Protein AF-A0A3N5TYB0-F1 (afdb_monomer)

pLDDT: mean 95.91, std 2.4, range [87.88, 98.5]

Sequence (107 aa):
MEVEGPSMRPALEPGDWAIAVVPARVRPGDIVVVEHPERPGFEIVKRVVNVSGEVAPDGFALVDQVWIEGDEPESSTDSRRFGPVAIDRVRGRVRLVWWPPERVRLV

Radius of gyration: 13.18 Å; Cα contacts (8 Å, |Δi|>4): 248; chains: 1; bounding box: 30×25×34 Å

Foldseek 3Di:
DADQFCLAPPVDHHRFDWDFDADPDDDAQWWFWFADPPDGPDIDTWGFHDDAQDQDPVRDHHHQWTFTGGPRNVRDDGCVPVNTGHVVRTPGTTFWRPPDPVRTDGD

Solvent-accessible surface area (backbone atoms only — not comparable to full-atom values): 5936 Å² total; per-residue (Å²): 87,74,34,79,59,60,17,32,32,87,85,41,46,55,70,30,29,35,47,61,43,78,61,96,68,89,52,64,71,42,39,31,34,28,48,39,94,91,39,86,92,42,73,43,70,31,31,27,68,36,41,53,79,36,69,37,98,88,71,48,75,31,73,67,19,32,34,35,39,33,70,26,64,95,65,40,88,37,25,94,76,77,42,69,40,54,53,86,38,53,68,20,32,47,43,30,32,67,31,51,76,94,62,52,39,80,97

Structure (mmCIF, N/CA/C/O backbone):
data_AF-A0A3N5TYB0-F1
#
_entry.id   AF-A0A3N5TYB0-F1
#
loop_
_atom_site.group_PDB
_atom_site.id
_atom_site.type_symbol
_atom_site.label_atom_id
_atom_site.label_alt_id
_atom_site.label_comp_id
_atom_site.label_asym_id
_atom_site.label_entity_id
_atom_site.label_seq_id
_atom_site.pdbx_PDB_ins_code
_atom_site.Cartn_x
_atom_site.Cartn_y
_atom_site.Cartn_z
_atom_site.occupancy
_atom_site.B_iso_or_equiv
_atom_site.auth_seq_id
_atom_site.auth_comp_id
_atom_site.auth_asym_id
_atom_site.auth_atom_id
_atom_site.pdbx_PDB_model_num
ATOM 1 N N . MET A 1 1 ? -9.257 -5.522 8.962 1.00 94.00 1 MET A N 1
ATOM 2 C CA . MET A 1 1 ? -7.868 -5.530 9.449 1.00 94.00 1 MET A CA 1
ATOM 3 C C . MET A 1 1 ? -7.658 -4.339 10.359 1.00 94.00 1 MET A C 1
ATOM 5 O O . MET A 1 1 ? -8.294 -3.318 10.121 1.00 94.00 1 MET A O 1
ATOM 9 N N . GLU A 1 2 ? -6.805 -4.470 11.364 1.00 96.44 2 GLU A N 1
ATOM 10 C CA . GLU A 1 2 ? -6.338 -3.336 12.161 1.00 96.44 2 GLU A CA 1
ATOM 11 C C . GLU A 1 2 ? -5.138 -2.677 11.470 1.00 96.44 2 GLU A C 1
ATOM 13 O O . GLU A 1 2 ? -4.313 -3.353 10.853 1.00 96.44 2 GLU A O 1
ATOM 18 N N . VAL A 1 3 ? -5.065 -1.352 11.532 1.00 96.19 3 VAL A N 1
ATOM 19 C CA . VAL A 1 3 ?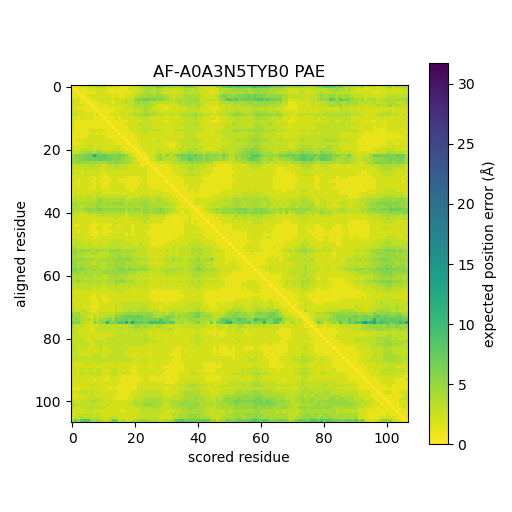 -3.918 -0.569 11.078 1.00 96.19 3 VAL A CA 1
ATOM 20 C C . VAL A 1 3 ? -3.005 -0.337 12.276 1.00 96.19 3 VAL A C 1
ATOM 22 O O . VAL A 1 3 ? -3.386 0.342 13.223 1.00 96.19 3 VAL A O 1
ATOM 25 N N . GLU A 1 4 ? -1.790 -0.879 12.240 1.00 94.50 4 GLU A N 1
ATOM 26 C CA . GLU A 1 4 ? -0.839 -0.759 13.359 1.00 94.50 4 GLU A CA 1
ATOM 27 C C . GLU A 1 4 ? 0.167 0.392 13.172 1.00 94.50 4 GLU A C 1
ATOM 29 O O . GLU A 1 4 ? 0.578 1.040 14.133 1.00 94.50 4 GLU A O 1
ATOM 34 N N . GLY A 1 5 ? 0.578 0.664 11.929 1.00 92.75 5 GLY A N 1
ATOM 35 C CA . GLY A 1 5 ? 1.666 1.595 11.613 1.00 92.75 5 GLY A CA 1
ATOM 36 C C . GLY A 1 5 ? 1.199 2.966 11.099 1.00 92.75 5 GLY A C 1
ATOM 37 O O . GLY A 1 5 ? 0.155 3.058 10.454 1.00 92.75 5 GLY A O 1
ATOM 38 N N . PRO A 1 6 ? 1.990 4.041 11.294 1.00 95.69 6 PRO A N 1
ATOM 39 C CA . PRO A 1 6 ? 1.604 5.404 10.911 1.00 95.69 6 PRO A CA 1
ATOM 40 C C . PRO A 1 6 ? 1.821 5.723 9.422 1.00 95.69 6 PRO A C 1
ATOM 42 O O . PRO A 1 6 ? 1.385 6.763 8.950 1.00 95.69 6 PRO A O 1
ATOM 45 N N . SER A 1 7 ? 2.424 4.808 8.657 1.00 94.56 7 SER A N 1
ATOM 46 C CA . SER A 1 7 ? 2.825 5.003 7.252 1.00 94.56 7 SER A CA 1
ATOM 47 C C . SER A 1 7 ? 1.733 5.464 6.276 1.00 94.56 7 SER A C 1
ATOM 49 O O . SER A 1 7 ? 2.047 5.882 5.168 1.00 94.56 7 SER A O 1
ATOM 51 N N . MET A 1 8 ? 0.462 5.339 6.656 1.00 97.25 8 MET A N 1
ATOM 52 C CA . MET A 1 8 ? -0.693 5.712 5.839 1.00 97.25 8 MET A CA 1
ATOM 53 C C . MET A 1 8 ? -1.413 6.956 6.362 1.00 97.25 8 MET A C 1
ATOM 55 O O . MET A 1 8 ? -2.504 7.268 5.891 1.00 97.25 8 MET A O 1
ATOM 59 N N . ARG A 1 9 ? -0.840 7.677 7.330 1.00 96.44 9 ARG A N 1
ATOM 60 C CA . ARG A 1 9 ? -1.406 8.941 7.802 1.00 96.44 9 ARG A CA 1
ATOM 61 C C . ARG A 1 9 ? -1.361 10.000 6.692 1.00 96.44 9 ARG A C 1
ATOM 63 O O . ARG A 1 9 ? -0.380 10.055 5.958 1.00 96.44 9 ARG A O 1
ATOM 70 N N . PRO A 1 10 ? -2.389 10.862 6.580 1.00 94.38 10 PRO A N 1
ATOM 71 C CA . PRO A 1 10 ? -3.606 10.907 7.400 1.00 94.38 10 PRO A CA 1
ATOM 72 C C . PRO A 1 10 ? -4.737 9.989 6.894 1.00 94.38 10 PRO A C 1
ATOM 74 O O . PRO A 1 10 ? -5.806 9.953 7.496 1.00 94.38 10 PRO A O 1
ATOM 77 N N . ALA A 1 11 ? -4.553 9.268 5.783 1.00 94.81 11 ALA A N 1
ATOM 78 C CA . ALA A 1 11 ? -5.621 8.467 5.187 1.00 94.81 11 ALA A CA 1
ATOM 79 C C . ALA A 1 11 ? -6.075 7.307 6.082 1.00 94.81 11 ALA A C 1
ATOM 81 O O . ALA A 1 11 ? -7.272 7.026 6.141 1.00 94.81 11 ALA A O 1
ATOM 82 N N . LEU A 1 12 ? -5.143 6.675 6.797 1.00 96.50 12 LEU A N 1
ATOM 83 C CA . LEU A 1 12 ? -5.389 5.676 7.832 1.00 96.50 12 LEU A CA 1
ATOM 84 C C . LEU A 1 12 ? -4.511 5.973 9.048 1.00 96.50 12 LEU A C 1
ATOM 86 O O . LEU A 1 12 ? -3.308 6.210 8.915 1.00 96.50 12 LEU A O 1
ATOM 90 N N . GLU A 1 13 ? -5.105 5.925 10.234 1.00 96.62 13 GLU A N 1
ATOM 91 C CA . GLU A 1 13 ? -4.385 6.097 11.492 1.00 96.62 13 GLU A CA 1
ATOM 92 C C . GLU A 1 13 ? -4.177 4.758 12.207 1.00 96.62 13 GLU A C 1
ATOM 94 O O . GLU A 1 13 ? -5.010 3.859 12.086 1.00 96.62 13 GLU A O 1
ATOM 99 N N . PRO A 1 14 ? -3.106 4.614 13.009 1.00 97.00 14 PRO A N 1
ATOM 100 C CA . PRO A 1 14 ? -2.999 3.507 13.946 1.00 97.00 14 PRO A CA 1
ATOM 101 C C . PRO A 1 14 ? -4.258 3.374 14.817 1.00 97.00 14 PRO A C 1
ATOM 103 O O . PRO A 1 14 ? -4.772 4.371 15.338 1.00 97.00 14 PRO A O 1
ATOM 106 N N . GLY A 1 15 ? -4.746 2.143 14.955 1.00 96.94 15 GLY A N 1
ATOM 107 C CA . GLY A 1 15 ? -6.001 1.807 15.627 1.00 96.94 15 GLY A CA 1
ATOM 108 C C . GLY A 1 15 ? -7.247 1.888 14.736 1.00 96.94 15 GLY A C 1
ATOM 109 O O . GLY A 1 15 ? -8.326 1.503 15.185 1.00 96.94 15 GLY A O 1
ATOM 110 N N . ASP A 1 16 ? -7.132 2.344 13.481 1.00 97.94 16 ASP A N 1
ATOM 111 C CA . ASP A 1 16 ? -8.227 2.228 12.517 1.00 97.94 16 ASP A CA 1
ATOM 112 C C . ASP A 1 16 ? -8.446 0.748 12.172 1.00 97.94 16 ASP A C 1
ATOM 114 O O . ASP A 1 16 ? -7.521 0.015 11.817 1.00 97.94 16 ASP A O 1
ATOM 118 N N . TRP A 1 17 ? -9.697 0.308 12.219 1.00 97.88 17 TRP A N 1
ATOM 119 C CA . TRP A 1 17 ? -10.113 -0.983 11.694 1.00 97.88 17 TRP A CA 1
ATOM 120 C C . TRP A 1 17 ? -10.771 -0.774 10.340 1.00 97.88 17 TRP A C 1
ATOM 122 O O . TRP A 1 17 ? -11.817 -0.130 10.214 1.00 97.88 17 TRP A O 1
ATOM 132 N N . ALA A 1 18 ? -10.157 -1.350 9.312 1.00 97.44 18 ALA A N 1
ATOM 133 C CA . ALA A 1 18 ? -10.554 -1.157 7.930 1.00 97.44 18 ALA A CA 1
ATOM 134 C C . ALA A 1 18 ? -11.099 -2.441 7.292 1.00 97.44 18 ALA A C 1
ATOM 136 O O . ALA A 1 18 ? -10.654 -3.557 7.592 1.00 97.44 18 ALA A O 1
ATOM 137 N N . ILE A 1 19 ? -12.055 -2.279 6.379 1.00 97.44 19 ILE A N 1
ATOM 138 C CA . ILE A 1 19 ? -12.555 -3.339 5.504 1.00 97.44 19 ILE A CA 1
ATOM 139 C C . ILE A 1 19 ? -11.847 -3.222 4.157 1.00 97.44 19 ILE A C 1
ATOM 141 O O . ILE A 1 19 ? -11.940 -2.193 3.478 1.00 97.44 19 ILE A O 1
ATOM 145 N N . ALA A 1 20 ? -11.171 -4.301 3.768 1.00 97.25 20 ALA A N 1
ATOM 146 C CA . ALA A 1 20 ? -10.624 -4.477 2.435 1.00 97.25 20 ALA A CA 1
ATOM 147 C C . ALA A 1 20 ? -11.469 -5.482 1.647 1.00 97.25 20 ALA A C 1
ATOM 149 O O . ALA A 1 20 ? -11.942 -6.477 2.194 1.00 97.25 20 ALA A O 1
ATOM 150 N N . VAL A 1 21 ? -11.661 -5.214 0.360 1.00 96.38 21 VAL A N 1
ATOM 151 C CA . VAL A 1 21 ? -12.396 -6.081 -0.569 1.00 96.38 21 VAL A CA 1
ATOM 152 C C . VAL A 1 21 ? -11.490 -6.475 -1.722 1.00 96.38 21 VAL A C 1
ATOM 154 O O . VAL A 1 21 ? -10.640 -5.684 -2.131 1.00 96.38 21 VAL A O 1
ATOM 157 N N . VAL A 1 22 ? -11.687 -7.666 -2.282 1.00 93.88 22 VAL A N 1
ATOM 158 C CA . VAL A 1 22 ? -10.947 -8.101 -3.473 1.00 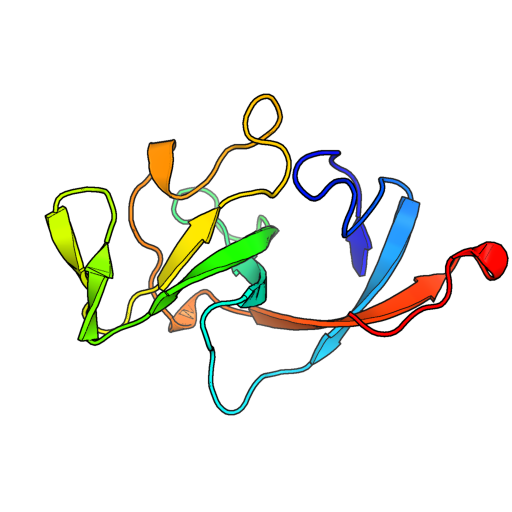93.88 22 VAL A CA 1
ATOM 159 C C . VAL A 1 22 ? -11.314 -7.181 -4.648 1.00 93.88 22 VAL A C 1
ATOM 161 O O . VAL A 1 22 ? -12.491 -7.111 -5.022 1.00 93.88 22 VAL A O 1
ATOM 164 N N . PRO A 1 23 ? -10.363 -6.416 -5.215 1.00 88.75 23 PRO A N 1
ATOM 165 C CA . PRO A 1 23 ? -10.664 -5.502 -6.304 1.00 88.75 23 PRO A CA 1
ATOM 166 C C . PRO A 1 23 ? -10.691 -6.247 -7.645 1.00 88.75 23 PRO A C 1
ATOM 168 O O . PRO A 1 23 ? -9.799 -7.030 -7.943 1.00 88.75 23 PRO A O 1
ATOM 171 N N . ALA A 1 24 ? -11.666 -5.940 -8.507 1.00 90.75 24 ALA A N 1
ATOM 172 C CA . ALA A 1 24 ? -11.648 -6.411 -9.900 1.00 90.75 24 ALA A CA 1
ATOM 173 C C . ALA A 1 24 ? -10.507 -5.778 -10.721 1.00 90.75 24 ALA A C 1
ATOM 175 O O . ALA A 1 24 ? -10.066 -6.331 -11.723 1.00 90.75 24 ALA A O 1
ATOM 176 N N . ARG A 1 25 ? -10.061 -4.582 -10.318 1.00 93.12 25 ARG A N 1
ATOM 177 C CA . ARG A 1 25 ? -8.942 -3.852 -10.916 1.00 93.12 25 ARG A CA 1
ATOM 178 C C . ARG A 1 25 ? -8.311 -2.939 -9.873 1.00 93.12 25 ARG A C 1
ATOM 180 O O . ARG A 1 25 ? -9.044 -2.283 -9.133 1.00 93.12 25 ARG A O 1
ATOM 187 N N . VAL A 1 26 ? -6.984 -2.874 -9.881 1.00 96.19 26 VAL A N 1
ATOM 188 C CA . VAL A 1 26 ? -6.182 -1.930 -9.094 1.00 96.19 26 VAL A CA 1
ATOM 189 C C . VAL A 1 26 ? -5.921 -0.672 -9.926 1.00 96.19 26 VAL A C 1
ATOM 191 O O . VAL A 1 26 ? -5.673 -0.762 -11.132 1.00 96.19 26 VAL A O 1
ATOM 194 N N . ARG A 1 27 ? -6.037 0.503 -9.307 1.00 96.69 27 ARG A N 1
ATOM 195 C CA . ARG A 1 27 ? -5.853 1.815 -9.940 1.00 96.69 27 ARG A CA 1
ATOM 196 C C . ARG A 1 27 ? -4.920 2.696 -9.104 1.00 96.69 27 ARG A C 1
ATOM 198 O O . ARG A 1 27 ? -4.884 2.527 -7.885 1.00 96.69 27 ARG A O 1
ATOM 205 N N . PRO A 1 28 ? -4.234 3.675 -9.723 1.00 97.81 28 PRO A N 1
ATOM 206 C CA . PRO A 1 28 ? -3.567 4.734 -8.976 1.00 97.81 28 PRO A CA 1
ATOM 207 C C . PRO A 1 28 ? -4.519 5.390 -7.967 1.00 97.81 28 PRO A C 1
ATOM 209 O O . PRO A 1 28 ? -5.688 5.639 -8.271 1.00 97.81 28 PRO A O 1
ATOM 212 N N . GLY A 1 29 ? -4.020 5.633 -6.758 1.00 97.62 29 GLY A N 1
ATOM 213 C CA . GLY A 1 29 ? -4.768 6.178 -5.628 1.00 97.62 29 GLY A CA 1
ATOM 214 C C . GLY A 1 29 ? -5.442 5.136 -4.731 1.00 97.62 29 GLY A C 1
ATOM 215 O O . GLY A 1 29 ? -5.735 5.469 -3.583 1.00 97.62 29 GLY A O 1
ATOM 216 N N . ASP A 1 30 ? -5.646 3.894 -5.187 1.00 97.94 30 ASP A N 1
ATOM 217 C CA . ASP A 1 30 ? -6.212 2.836 -4.342 1.00 97.94 30 ASP A CA 1
ATOM 218 C C . ASP A 1 30 ? -5.304 2.576 -3.125 1.00 97.94 30 ASP A C 1
ATOM 220 O O . ASP A 1 30 ? -4.085 2.467 -3.260 1.00 97.94 30 ASP A O 1
ATOM 224 N N . ILE A 1 31 ? -5.894 2.422 -1.936 1.00 98.25 31 ILE A N 1
ATOM 225 C CA . ILE A 1 31 ? -5.180 1.911 -0.760 1.00 98.25 31 ILE A CA 1
ATOM 226 C C . ILE A 1 31 ? -5.335 0.395 -0.732 1.00 98.25 31 ILE A C 1
ATOM 228 O O . ILE A 1 31 ? -6.450 -0.126 -0.673 1.00 98.25 31 ILE A O 1
ATOM 232 N N . VAL A 1 32 ? -4.220 -0.320 -0.783 1.00 98.12 32 VAL A N 1
ATOM 233 C CA . VAL A 1 32 ? -4.177 -1.771 -0.944 1.00 98.12 32 VAL A CA 1
ATOM 234 C C . VAL A 1 32 ? -3.480 -2.443 0.227 1.00 98.12 32 VAL A C 1
ATOM 236 O O . VAL A 1 32 ? -2.504 -1.931 0.774 1.00 98.12 32 VAL A O 1
ATOM 239 N N . VAL A 1 33 ? -3.999 -3.611 0.588 1.00 97.75 33 VAL A N 1
ATOM 240 C CA . VAL A 1 33 ? -3.329 -4.586 1.445 1.00 97.75 33 VAL A CA 1
ATOM 241 C C . VAL A 1 33 ? -2.496 -5.471 0.537 1.00 97.75 33 VAL A C 1
ATOM 243 O O . VAL A 1 33 ? -3.017 -6.040 -0.427 1.00 97.75 33 VAL A O 1
ATOM 246 N N . VAL A 1 34 ? -1.205 -5.560 0.817 1.00 96.94 34 VAL A N 1
ATOM 247 C CA . VAL A 1 34 ? -0.237 -6.254 -0.027 1.00 96.94 34 VAL A CA 1
ATOM 248 C C . VAL A 1 34 ? 0.629 -7.136 0.850 1.00 96.94 34 VAL A C 1
ATOM 250 O O . VAL A 1 34 ? 1.073 -6.713 1.914 1.00 96.94 34 VAL A O 1
ATOM 253 N N . GLU A 1 35 ? 0.889 -8.358 0.408 1.00 96.50 35 GLU A N 1
ATOM 254 C CA . GLU A 1 35 ? 1.884 -9.198 1.062 1.00 96.50 35 GLU A CA 1
ATOM 255 C C . GLU A 1 35 ? 3.295 -8.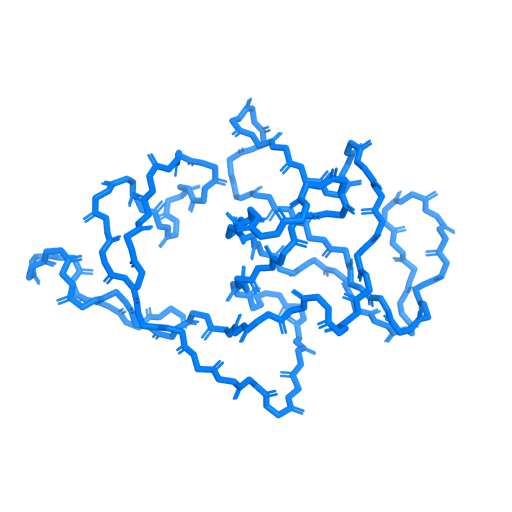690 0.751 1.00 96.50 35 GLU A C 1
ATOM 257 O O . GLU A 1 35 ? 3.662 -8.470 -0.407 1.00 96.50 35 GLU A O 1
ATOM 262 N N . HIS A 1 36 ? 4.104 -8.524 1.792 1.00 94.69 36 HIS A N 1
ATOM 263 C CA . HIS A 1 36 ? 5.449 -7.986 1.685 1.00 94.69 36 HIS A CA 1
ATOM 264 C C . HIS A 1 36 ? 6.333 -8.857 0.769 1.00 94.69 36 HIS A C 1
ATOM 266 O O . HIS A 1 36 ? 6.388 -10.079 0.949 1.00 94.69 36 HIS A O 1
ATOM 272 N N . PRO A 1 37 ? 7.082 -8.257 -0.182 1.00 91.25 37 PRO A N 1
ATOM 273 C CA . PRO A 1 37 ? 7.868 -8.992 -1.176 1.00 91.25 37 PRO A CA 1
ATOM 274 C C . PRO A 1 37 ? 8.848 -9.996 -0.548 1.00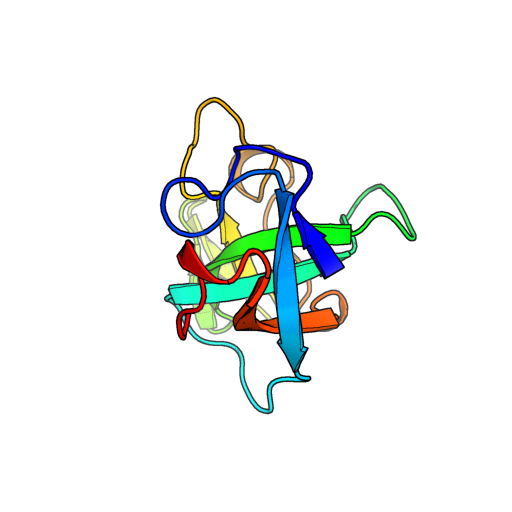 91.25 37 PRO A C 1
ATOM 276 O O . PRO A 1 37 ? 8.956 -11.143 -0.987 1.00 91.25 37 PRO A O 1
ATOM 279 N N . GLU A 1 38 ? 9.500 -9.565 0.529 1.00 91.38 38 GLU A N 1
ATOM 280 C CA . GLU A 1 38 ? 10.591 -10.285 1.196 1.00 91.38 38 GLU A CA 1
ATOM 281 C C . GLU A 1 38 ? 10.166 -11.019 2.481 1.00 91.38 38 GLU A C 1
ATOM 283 O O . GLU A 1 38 ? 10.983 -11.692 3.105 1.00 91.38 38 GLU A O 1
ATOM 288 N N . ARG A 1 39 ? 8.906 -10.876 2.924 1.00 92.88 39 ARG A N 1
ATOM 289 C CA . ARG A 1 39 ? 8.424 -11.435 4.200 1.00 92.88 39 ARG A CA 1
ATOM 290 C C . ARG A 1 39 ? 7.087 -12.154 3.988 1.00 92.88 39 ARG A C 1
ATOM 292 O O . ARG A 1 39 ? 6.042 -11.522 4.128 1.00 92.88 39 ARG A O 1
ATOM 299 N N . PRO A 1 40 ? 7.109 -13.455 3.653 1.00 90.75 40 PRO A N 1
ATOM 300 C CA . PRO A 1 40 ? 5.893 -14.225 3.419 1.00 90.75 40 PRO A CA 1
ATOM 301 C C . PRO A 1 40 ? 4.936 -14.184 4.615 1.00 90.75 40 PRO A C 1
ATOM 303 O O . PRO A 1 40 ? 5.364 -14.294 5.765 1.00 90.75 40 PRO A O 1
ATOM 306 N N . GLY A 1 41 ? 3.646 -14.008 4.342 1.00 92.12 41 GLY A N 1
ATOM 307 C CA . GLY A 1 41 ? 2.585 -13.875 5.343 1.00 92.12 41 GLY A CA 1
ATOM 308 C C . GLY A 1 41 ? 2.554 -12.540 6.098 1.00 92.12 41 GLY A C 1
ATOM 309 O O . GLY A 1 41 ? 1.667 -12.345 6.925 1.00 92.12 41 GLY A O 1
ATOM 310 N N . PHE A 1 42 ? 3.485 -11.616 5.838 1.00 94.12 42 PHE A N 1
ATOM 311 C CA . PHE A 1 42 ? 3.475 -10.283 6.439 1.00 94.12 42 PHE A CA 1
ATOM 312 C C . PHE A 1 42 ? 2.766 -9.295 5.509 1.00 94.12 42 PHE A C 1
ATOM 314 O O . PHE A 1 42 ? 3.272 -8.977 4.434 1.00 94.12 42 PHE A O 1
ATOM 321 N N . GLU A 1 43 ? 1.597 -8.807 5.912 1.00 95.50 43 GLU A N 1
ATOM 322 C CA . GLU A 1 43 ? 0.816 -7.849 5.129 1.00 95.50 43 GLU A CA 1
ATOM 323 C C . GLU A 1 43 ? 1.161 -6.402 5.494 1.00 95.50 43 GLU A C 1
ATOM 325 O O . GLU A 1 43 ? 1.370 -6.054 6.656 1.00 95.50 43 GLU A O 1
ATOM 330 N N . ILE A 1 44 ? 1.195 -5.541 4.482 1.00 96.75 44 ILE A N 1
ATOM 331 C CA . ILE A 1 44 ? 1.375 -4.098 4.618 1.00 96.75 44 ILE A CA 1
ATOM 332 C C . ILE A 1 44 ? 0.250 -3.360 3.898 1.00 96.75 44 ILE A C 1
ATOM 334 O O . ILE A 1 44 ? -0.298 -3.845 2.909 1.00 96.75 44 ILE A O 1
ATOM 338 N N . VAL A 1 45 ? -0.068 -2.157 4.375 1.00 97.62 45 VAL A N 1
ATOM 339 C CA . VAL A 1 45 ? -1.022 -1.257 3.716 1.00 97.62 45 VAL A CA 1
ATOM 340 C C . VAL A 1 45 ? -0.270 -0.091 3.095 1.00 97.62 45 VAL A C 1
ATOM 342 O O . VAL A 1 45 ? 0.546 0.551 3.769 1.00 97.62 45 VAL A O 1
ATOM 345 N N . LYS A 1 46 ? -0.522 0.146 1.806 1.00 98.06 46 LYS A N 1
ATOM 346 C CA . LYS A 1 46 ? 0.114 1.194 0.995 1.00 98.06 46 LYS A CA 1
ATOM 347 C C . LYS A 1 46 ? -0.856 1.770 -0.028 1.00 98.06 46 LYS A C 1
ATOM 349 O O . LYS A 1 46 ? -1.853 1.135 -0.366 1.00 98.06 46 LYS A O 1
ATOM 354 N N . ARG A 1 47 ? -0.560 2.960 -0.539 1.00 98.38 47 ARG A N 1
ATOM 355 C CA . ARG A 1 47 ? -1.258 3.569 -1.669 1.00 98.38 47 ARG A CA 1
ATOM 356 C C . ARG A 1 47 ? -0.576 3.193 -2.975 1.00 98.38 47 ARG A C 1
ATOM 358 O O . ARG A 1 47 ? 0.642 3.259 -3.087 1.00 98.38 47 ARG A O 1
ATOM 365 N N . VAL A 1 48 ? -1.364 2.835 -3.977 1.00 98.38 48 VAL A N 1
ATOM 366 C CA . VAL A 1 48 ? -0.881 2.614 -5.340 1.00 98.38 48 VAL A CA 1
ATOM 367 C C . VAL A 1 48 ? -0.563 3.956 -5.986 1.00 98.38 48 VAL A C 1
ATOM 369 O O . VAL A 1 48 ? -1.435 4.819 -6.075 1.00 98.38 48 VAL A O 1
ATOM 372 N N . VAL A 1 49 ? 0.665 4.123 -6.463 1.00 98.25 49 VAL A N 1
ATOM 373 C CA . VAL A 1 49 ? 1.108 5.318 -7.197 1.00 98.25 49 VAL A CA 1
ATOM 374 C C . VAL A 1 49 ? 1.070 5.057 -8.697 1.00 98.25 49 VAL A C 1
ATOM 376 O O . VAL A 1 49 ? 0.495 5.851 -9.435 1.00 98.25 49 VAL A O 1
ATOM 379 N N . ASN A 1 50 ? 1.601 3.911 -9.130 1.00 98.38 50 ASN A N 1
ATOM 380 C CA . ASN A 1 50 ? 1.601 3.485 -10.527 1.00 98.38 50 ASN A CA 1
ATOM 381 C C . ASN A 1 50 ? 1.149 2.034 -10.664 1.00 98.38 50 ASN A C 1
ATOM 383 O O . ASN A 1 50 ? 1.297 1.220 -9.747 1.00 98.38 50 ASN A O 1
ATOM 387 N N . VAL A 1 51 ? 0.609 1.707 -11.833 1.00 98.06 51 VAL A N 1
ATOM 388 C CA . VAL A 1 51 ? 0.112 0.366 -12.168 1.00 98.06 51 VAL A CA 1
ATOM 389 C C . VAL A 1 51 ? 0.783 -0.186 -13.422 1.00 98.06 51 VAL A C 1
ATOM 391 O O . VAL A 1 51 ? 1.427 0.540 -14.174 1.00 98.06 51 VAL A O 1
ATOM 394 N N . SER A 1 52 ? 0.602 -1.484 -13.666 1.00 97.00 52 SER A N 1
ATOM 395 C CA . SER A 1 52 ? 1.082 -2.159 -14.873 1.00 97.00 52 SER A CA 1
ATOM 396 C C . SER A 1 52 ? 0.739 -1.384 -16.151 1.00 97.00 52 SER A C 1
ATOM 398 O O . SER A 1 52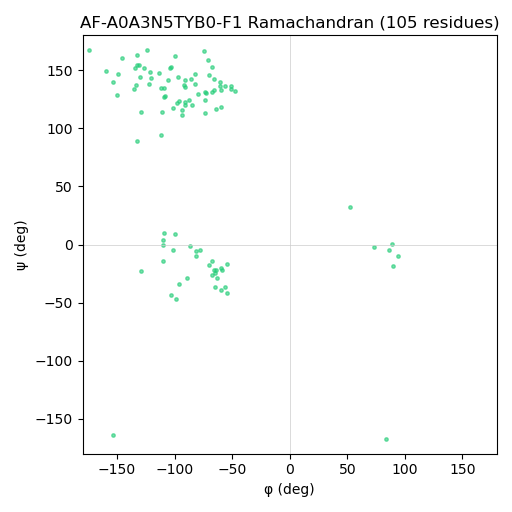 ? -0.409 -0.986 -16.360 1.00 97.00 52 SER A O 1
ATOM 400 N N . GLY A 1 53 ? 1.736 -1.218 -17.019 1.00 96.75 53 GLY A N 1
ATOM 401 C CA . GLY A 1 53 ? 1.676 -0.407 -18.235 1.00 96.75 53 GLY A CA 1
ATOM 402 C C . GLY A 1 53 ? 2.188 1.028 -18.068 1.00 96.75 53 GLY A C 1
ATOM 403 O O . GLY A 1 53 ? 2.375 1.712 -19.071 1.00 96.75 53 GLY A O 1
ATOM 404 N N . GLU A 1 54 ? 2.441 1.484 -16.840 1.00 97.50 54 GLU A N 1
ATOM 405 C CA . GLU A 1 54 ? 3.039 2.791 -16.553 1.00 97.50 54 GLU A CA 1
ATOM 406 C C . GLU A 1 54 ? 4.539 2.672 -16.247 1.00 97.50 54 GLU A C 1
ATOM 408 O O . GLU A 1 54 ? 5.046 1.594 -15.933 1.00 97.50 54 GLU A O 1
ATOM 413 N N . VAL A 1 55 ? 5.254 3.796 -16.332 1.00 97.38 55 VAL A N 1
ATOM 414 C CA . VAL A 1 55 ? 6.652 3.902 -15.891 1.00 97.38 55 VAL A CA 1
ATOM 415 C C . VAL A 1 55 ? 6.661 4.344 -14.432 1.00 97.38 55 VAL A C 1
ATOM 417 O O . VAL A 1 55 ? 6.086 5.380 -14.099 1.00 97.38 55 VAL A O 1
ATOM 420 N N . ALA A 1 56 ? 7.288 3.546 -13.573 1.00 96.62 56 ALA A N 1
ATOM 421 C CA . ALA A 1 56 ? 7.419 3.833 -12.154 1.00 96.62 56 ALA A CA 1
ATOM 422 C C . ALA A 1 56 ? 8.468 4.935 -11.880 1.00 96.62 56 ALA A C 1
ATOM 424 O O . ALA A 1 56 ? 9.264 5.273 -12.763 1.00 96.62 56 ALA A O 1
ATOM 425 N N . PRO A 1 57 ? 8.506 5.504 -10.659 1.00 96.00 57 PRO A N 1
ATOM 426 C CA . PRO A 1 57 ? 9.465 6.549 -10.288 1.00 96.00 57 PRO A CA 1
ATOM 427 C C . PRO A 1 57 ? 10.942 6.144 -10.398 1.00 96.00 57 PRO A C 1
ATOM 429 O O . PRO A 1 57 ? 11.807 7.011 -10.491 1.00 96.00 57 PRO A O 1
ATOM 432 N N . ASP A 1 58 ? 11.238 4.844 -10.401 1.00 94.75 58 ASP A N 1
ATOM 433 C CA . ASP A 1 58 ? 12.580 4.302 -10.636 1.00 94.75 58 ASP A CA 1
ATOM 434 C C . ASP A 1 58 ? 12.995 4.297 -12.124 1.00 94.75 58 ASP A C 1
ATOM 436 O O . ASP A 1 58 ? 14.140 3.980 -12.446 1.00 94.75 58 ASP A O 1
ATOM 440 N N . GLY A 1 59 ? 12.090 4.681 -13.029 1.00 95.69 59 GLY A N 1
ATOM 441 C CA . GLY A 1 59 ? 12.314 4.756 -14.470 1.00 95.69 59 GLY A CA 1
ATOM 442 C C . GLY A 1 59 ? 12.006 3.465 -15.231 1.00 95.69 59 GLY A C 1
ATOM 443 O O . GLY A 1 59 ? 12.153 3.447 -16.456 1.00 95.69 59 GLY A O 1
ATOM 444 N N . PHE A 1 60 ? 11.559 2.401 -14.558 1.00 96.12 60 PHE A N 1
ATOM 445 C CA . PHE A 1 60 ? 11.240 1.127 -15.199 1.00 96.12 60 PHE A CA 1
ATOM 446 C C . PHE A 1 60 ? 9.741 0.994 -15.492 1.00 96.12 60 PHE A C 1
ATOM 448 O O . PHE A 1 60 ? 8.882 1.447 -14.736 1.00 96.12 60 PHE A O 1
ATOM 455 N N . ALA A 1 61 ? 9.413 0.365 -16.623 1.00 97.31 61 ALA A N 1
ATOM 456 C CA . ALA A 1 61 ? 8.029 0.059 -16.969 1.00 97.31 61 ALA A CA 1
ATOM 457 C C . ALA A 1 61 ? 7.505 -1.097 -16.107 1.00 97.31 61 ALA A C 1
ATOM 459 O O . ALA A 1 61 ? 8.143 -2.147 -16.011 1.00 97.31 61 ALA A O 1
ATOM 460 N N . LEU A 1 62 ? 6.322 -0.919 -15.525 1.00 97.81 62 LEU A N 1
ATOM 461 C CA . LEU A 1 62 ? 5.650 -1.939 -14.731 1.00 97.81 62 LEU A CA 1
ATOM 462 C C . LEU A 1 62 ? 4.962 -2.958 -15.641 1.00 97.81 62 LEU A C 1
ATOM 464 O O . LEU A 1 62 ? 4.166 -2.589 -16.507 1.00 97.81 62 LEU A O 1
ATOM 468 N N . VAL A 1 63 ? 5.211 -4.245 -15.397 1.00 97.31 63 VAL A N 1
ATOM 469 C CA . VAL A 1 63 ? 4.554 -5.363 -16.092 1.00 97.31 63 VAL A CA 1
ATOM 470 C C . VAL A 1 63 ? 4.016 -6.332 -15.048 1.00 97.31 63 VAL A C 1
ATOM 472 O O . VAL A 1 63 ? 4.792 -6.908 -14.293 1.00 97.31 63 VAL A O 1
ATOM 475 N N . ASP A 1 64 ? 2.689 -6.458 -14.966 1.00 96.62 64 ASP A N 1
ATOM 476 C CA . ASP A 1 64 ? 1.970 -7.228 -13.935 1.00 96.62 64 ASP A CA 1
ATOM 477 C C . ASP A 1 64 ? 2.385 -6.861 -12.500 1.00 96.62 64 ASP A C 1
ATOM 479 O O . ASP A 1 64 ? 2.371 -7.667 -11.568 1.00 96.62 64 ASP A O 1
ATOM 483 N N . GLN A 1 65 ? 2.746 -5.592 -12.327 1.00 97.81 65 GLN A N 1
ATOM 484 C CA . GLN A 1 65 ? 3.263 -5.022 -11.095 1.00 97.81 65 GLN A CA 1
ATOM 485 C C . GLN A 1 65 ? 2.558 -3.709 -10.753 1.00 97.81 65 GLN A C 1
ATOM 487 O O . GLN A 1 65 ? 1.921 -3.070 -11.594 1.00 97.81 65 GLN A O 1
ATOM 492 N N . VAL A 1 66 ? 2.698 -3.302 -9.498 1.00 98.06 66 VAL A N 1
ATOM 493 C CA . VAL A 1 66 ? 2.262 -2.016 -8.964 1.00 98.06 66 VAL A CA 1
ATOM 494 C C . VAL A 1 66 ? 3.407 -1.365 -8.196 1.00 98.06 66 VAL A C 1
ATOM 496 O O . VAL A 1 66 ? 4.177 -2.042 -7.513 1.00 98.06 66 VAL A O 1
ATOM 499 N N . TRP A 1 67 ? 3.501 -0.044 -8.286 1.00 98.50 67 TRP A N 1
ATOM 500 C CA . TRP A 1 67 ? 4.350 0.749 -7.405 1.00 98.50 67 TRP A CA 1
ATOM 501 C C . TRP A 1 67 ? 3.496 1.280 -6.262 1.00 98.50 67 TRP A C 1
ATOM 503 O O . TRP A 1 67 ? 2.479 1.940 -6.503 1.00 98.50 67 TRP A O 1
ATOM 513 N N . ILE A 1 68 ? 3.885 0.974 -5.027 1.00 98.50 68 ILE A N 1
ATOM 514 C CA . ILE A 1 68 ? 3.121 1.329 -3.833 1.00 98.50 68 ILE A CA 1
ATOM 515 C C . ILE A 1 68 ? 3.965 2.173 -2.884 1.00 98.50 68 ILE A C 1
ATOM 517 O O . ILE A 1 68 ? 5.133 1.876 -2.651 1.00 98.50 68 ILE A O 1
ATOM 521 N N . GLU A 1 69 ? 3.365 3.203 -2.300 1.00 98.25 69 GLU A N 1
ATOM 522 C CA . GLU A 1 69 ? 4.006 4.091 -1.330 1.00 98.25 69 GLU A CA 1
ATOM 523 C C . GLU A 1 69 ? 3.094 4.344 -0.135 1.00 98.25 69 GLU A C 1
ATOM 525 O O . GLU A 1 69 ? 1.871 4.252 -0.231 1.00 98.25 69 GLU A O 1
ATOM 530 N N . GLY A 1 70 ? 3.682 4.620 1.026 1.00 97.38 70 GLY A N 1
ATOM 531 C CA . GLY A 1 70 ? 2.920 5.156 2.149 1.00 97.38 70 GLY A CA 1
ATOM 53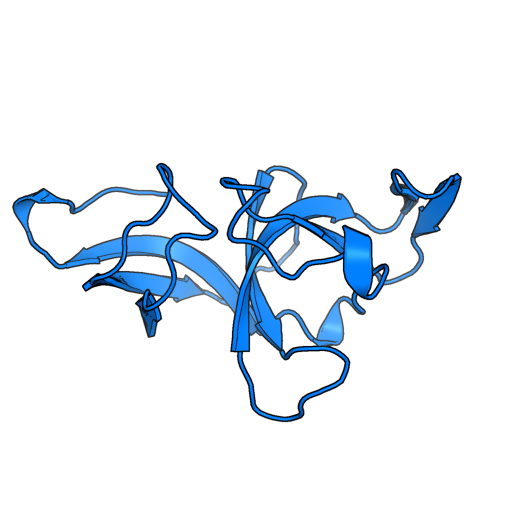2 C C . GLY A 1 70 ? 2.729 6.667 2.031 1.00 97.38 70 GLY A 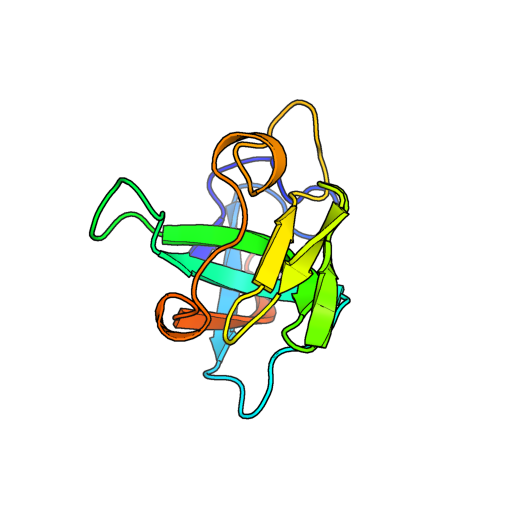C 1
ATOM 533 O O . GLY A 1 70 ? 3.619 7.372 1.549 1.00 97.38 70 GLY A O 1
ATOM 534 N N . ASP A 1 71 ? 1.586 7.147 2.520 1.00 96.56 71 ASP A N 1
ATOM 535 C CA . ASP A 1 71 ? 1.227 8.571 2.558 1.00 96.56 71 ASP A CA 1
ATOM 536 C C . ASP A 1 71 ? 2.131 9.386 3.501 1.00 96.56 71 ASP A C 1
ATOM 538 O O . ASP A 1 71 ? 2.279 10.592 3.317 1.00 96.56 71 ASP A O 1
ATOM 542 N N . GLU A 1 72 ? 2.781 8.726 4.469 1.00 95.44 72 GLU A N 1
ATOM 543 C CA . GLU A 1 72 ? 3.800 9.312 5.346 1.00 95.44 72 GLU A CA 1
ATOM 544 C C . GLU A 1 72 ? 5.180 8.697 5.030 1.00 95.44 72 GLU A C 1
ATOM 546 O O . GLU A 1 72 ? 5.515 7.620 5.545 1.00 95.44 72 GLU A O 1
ATOM 551 N N . PRO A 1 73 ? 6.001 9.332 4.165 1.00 90.50 73 PRO A N 1
ATOM 552 C CA . PRO A 1 73 ? 7.244 8.742 3.668 1.00 90.50 73 PRO A CA 1
ATOM 553 C C . PRO A 1 73 ? 8.269 8.387 4.743 1.00 90.50 73 PRO A C 1
ATOM 555 O O . PRO A 1 73 ? 8.900 7.334 4.665 1.00 90.50 73 PRO A O 1
ATOM 558 N N . GLU A 1 74 ? 8.407 9.233 5.765 1.00 90.25 74 GLU A N 1
ATOM 559 C CA . GLU A 1 74 ? 9.389 9.061 6.844 1.00 90.25 74 GLU A CA 1
ATOM 560 C C . GLU A 1 74 ? 9.141 7.784 7.661 1.00 90.25 74 GLU A C 1
ATOM 562 O O . GLU A 1 74 ? 10.080 7.146 8.138 1.00 90.25 74 GLU A O 1
ATOM 567 N N . SER A 1 75 ? 7.879 7.362 7.739 1.00 87.94 75 SER A N 1
ATOM 568 C CA . SER A 1 75 ? 7.438 6.171 8.466 1.00 87.94 75 SER A CA 1
ATOM 569 C C . SER A 1 75 ? 7.213 4.952 7.566 1.00 87.94 75 SER A C 1
ATOM 571 O O . SER A 1 75 ? 6.640 3.950 8.007 1.00 87.94 75 SER A O 1
ATOM 573 N N . SER A 1 76 ? 7.603 5.016 6.291 1.00 87.88 76 SER A N 1
ATOM 574 C CA . SER A 1 76 ? 7.236 4.007 5.297 1.00 87.88 76 SER A CA 1
ATOM 575 C C . SER A 1 76 ? 8.401 3.120 4.861 1.00 87.88 76 SER A C 1
ATOM 577 O O . SER A 1 76 ? 9.500 3.571 4.550 1.00 87.88 76 SER A O 1
ATOM 579 N N . THR A 1 77 ? 8.131 1.815 4.801 1.00 91.56 77 THR A N 1
ATOM 580 C CA . THR A 1 77 ? 8.898 0.854 3.997 1.00 91.56 77 THR A CA 1
ATOM 581 C C . THR A 1 77 ? 7.988 0.393 2.871 1.00 91.56 77 THR A C 1
ATOM 583 O O . THR A 1 77 ? 6.935 -0.189 3.133 1.00 91.56 77 THR A O 1
ATOM 586 N N . ASP A 1 78 ? 8.346 0.743 1.641 1.00 96.25 78 ASP A N 1
ATOM 587 C CA . ASP A 1 78 ? 7.507 0.597 0.454 1.00 96.25 78 ASP A CA 1
ATOM 588 C C . ASP A 1 78 ? 8.355 0.458 -0.824 1.00 96.25 78 ASP A C 1
ATOM 590 O O . ASP A 1 78 ? 9.553 0.167 -0.733 1.00 96.25 78 ASP A O 1
ATOM 594 N N . SER A 1 79 ? 7.760 0.652 -2.008 1.00 97.19 79 SER A N 1
ATOM 595 C CA . SER A 1 79 ? 8.442 0.421 -3.285 1.00 97.19 79 SER A CA 1
ATOM 596 C C . SER A 1 79 ? 9.707 1.253 -3.479 1.00 97.19 79 SER A C 1
ATOM 598 O O . SER A 1 79 ? 10.614 0.814 -4.177 1.00 97.19 79 SER A O 1
ATOM 600 N N . ARG A 1 80 ? 9.862 2.382 -2.779 1.00 95.62 80 ARG A N 1
ATOM 601 C CA . ARG A 1 80 ? 11.111 3.162 -2.801 1.00 95.62 80 ARG A CA 1
ATOM 602 C C . ARG A 1 80 ? 12.305 2.402 -2.219 1.00 95.62 80 ARG A C 1
ATOM 604 O O . ARG A 1 80 ? 13.445 2.761 -2.495 1.00 95.62 80 ARG A O 1
ATOM 611 N N . ARG A 1 81 ? 12.058 1.384 -1.386 1.00 94.75 81 ARG A N 1
ATOM 612 C CA . ARG A 1 81 ? 13.095 0.547 -0.764 1.00 94.75 81 ARG A CA 1
ATOM 613 C C . ARG A 1 81 ? 13.239 -0.815 -1.432 1.00 94.75 81 ARG A C 1
ATOM 615 O O . ARG A 1 81 ? 14.365 -1.248 -1.637 1.00 94.75 81 ARG A O 1
ATOM 622 N N . PHE A 1 82 ? 12.127 -1.480 -1.744 1.00 95.00 82 PHE A N 1
ATOM 623 C CA . PHE A 1 82 ? 12.135 -2.860 -2.257 1.00 95.00 82 PHE A CA 1
ATOM 624 C C . PHE A 1 82 ? 11.719 -2.993 -3.733 1.00 95.00 82 PHE A C 1
ATOM 626 O O . PHE A 1 82 ? 11.695 -4.101 -4.261 1.00 95.00 82 PHE A O 1
ATOM 633 N N . GLY A 1 83 ? 11.382 -1.890 -4.406 1.00 96.50 83 GLY A N 1
ATOM 634 C CA . GLY A 1 83 ? 10.957 -1.879 -5.806 1.00 96.50 83 GLY A CA 1
ATOM 635 C C . GLY A 1 83 ? 9.467 -2.192 -6.031 1.00 96.50 83 GLY A C 1
ATOM 636 O O . GLY A 1 83 ? 8.653 -2.171 -5.099 1.00 96.50 83 GLY A O 1
ATOM 637 N N . PRO A 1 84 ? 9.065 -2.447 -7.285 1.00 97.50 84 PRO A N 1
ATOM 638 C CA . PRO A 1 84 ? 7.677 -2.738 -7.623 1.00 97.50 84 PRO A CA 1
ATOM 639 C C . PRO A 1 84 ? 7.209 -4.083 -7.052 1.00 97.50 84 PRO A C 1
ATOM 641 O O . PRO A 1 84 ? 7.990 -5.016 -6.866 1.00 97.50 84 PRO A O 1
ATOM 644 N N . VAL A 1 85 ? 5.905 -4.201 -6.802 1.00 97.31 85 VAL A N 1
ATOM 645 C CA . VAL A 1 85 ? 5.290 -5.408 -6.238 1.00 97.31 85 VAL A CA 1
ATOM 646 C C . VAL A 1 85 ? 4.405 -6.087 -7.272 1.00 97.31 85 VAL A C 1
ATOM 648 O O . VAL A 1 85 ? 3.612 -5.429 -7.937 1.00 97.31 85 VAL A O 1
ATOM 651 N N . ALA A 1 86 ? 4.521 -7.408 -7.400 1.00 96.81 86 ALA A N 1
ATOM 652 C CA . ALA A 1 86 ? 3.671 -8.194 -8.290 1.00 96.81 86 ALA A CA 1
ATOM 653 C C . ALA A 1 86 ? 2.185 -8.075 -7.902 1.00 96.81 86 ALA A C 1
ATOM 655 O O . ALA A 1 86 ? 1.832 -8.055 -6.719 1.00 96.81 86 ALA A O 1
ATOM 656 N N . ILE A 1 87 ? 1.306 -7.983 -8.903 1.00 95.19 87 ILE A N 1
ATOM 657 C CA . ILE A 1 87 ? -0.123 -7.722 -8.690 1.00 95.19 87 ILE A CA 1
ATOM 658 C C . ILE A 1 87 ? -0.835 -8.860 -7.943 1.00 95.19 87 ILE A C 1
ATOM 660 O O . ILE A 1 87 ? -1.824 -8.624 -7.255 1.00 95.19 87 ILE A O 1
ATOM 664 N N . ASP A 1 88 ? -0.305 -10.081 -8.022 1.00 95.12 88 ASP A N 1
ATOM 665 C CA . ASP A 1 88 ? -0.796 -11.269 -7.317 1.00 95.12 88 ASP A CA 1
ATOM 666 C C . ASP A 1 88 ? -0.557 -11.230 -5.795 1.00 95.12 88 ASP A C 1
ATOM 668 O O . ASP A 1 88 ? -1.227 -11.939 -5.036 1.00 95.12 88 ASP A O 1
ATOM 672 N N . ARG A 1 89 ? 0.348 -10.361 -5.327 1.00 96.19 89 ARG A N 1
ATOM 673 C CA . ARG A 1 89 ? 0.567 -10.087 -3.901 1.00 96.19 89 ARG A CA 1
ATOM 674 C C . ARG A 1 89 ? -0.439 -9.096 -3.325 1.00 96.19 89 ARG A C 1
ATOM 676 O O . ARG A 1 89 ? -0.484 -8.931 -2.106 1.00 96.19 89 ARG A O 1
ATOM 683 N N . VAL A 1 90 ? -1.256 -8.443 -4.155 1.00 96.75 90 VAL A N 1
ATOM 684 C CA . VAL A 1 90 ? -2.341 -7.572 -3.685 1.00 96.75 90 VAL A CA 1
ATOM 685 C C . VAL A 1 90 ? -3.477 -8.440 -3.147 1.00 96.75 90 VAL A C 1
ATOM 687 O O . VAL A 1 90 ? -4.140 -9.164 -3.886 1.00 96.75 90 VAL 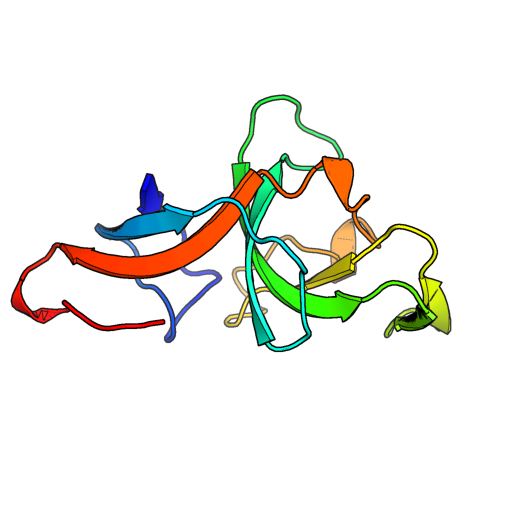A O 1
ATOM 690 N N . ARG A 1 91 ? -3.717 -8.362 -1.837 1.00 96.38 91 ARG A N 1
ATOM 691 C CA . ARG A 1 91 ? -4.721 -9.170 -1.127 1.00 96.38 91 ARG A CA 1
ATOM 692 C C . ARG A 1 91 ? -6.092 -8.507 -1.087 1.00 96.38 91 ARG A C 1
ATOM 694 O O . ARG A 1 91 ? -7.115 -9.187 -1.095 1.00 96.38 91 ARG A O 1
ATOM 701 N N . GLY A 1 92 ? -6.135 -7.178 -1.104 1.00 96.94 92 GLY A N 1
ATOM 702 C CA . GLY A 1 92 ? -7.391 -6.442 -1.131 1.00 96.94 92 GLY A CA 1
ATOM 703 C C . GLY A 1 92 ? -7.201 -4.943 -1.283 1.00 96.94 92 GLY A C 1
ATOM 704 O O . GLY A 1 92 ? -6.106 -4.417 -1.110 1.00 96.94 92 GLY A O 1
ATOM 705 N N . ARG A 1 93 ? -8.294 -4.244 -1.579 1.00 97.94 93 ARG A N 1
ATOM 706 C CA . ARG A 1 93 ? -8.377 -2.785 -1.572 1.00 97.94 93 ARG A CA 1
ATOM 707 C C . ARG A 1 93 ? -9.221 -2.320 -0.396 1.00 97.94 93 ARG A C 1
ATOM 709 O O . ARG A 1 93 ? -10.370 -2.742 -0.270 1.00 97.94 93 ARG A O 1
ATOM 716 N N . VAL A 1 94 ? -8.674 -1.424 0.414 1.00 97.94 94 VAL A N 1
ATOM 717 C CA . VAL A 1 94 ? -9.362 -0.775 1.534 1.00 97.94 94 VAL A CA 1
ATOM 718 C C . VAL A 1 94 ? -10.486 0.120 1.004 1.00 97.94 94 VAL A C 1
ATOM 720 O O . VAL A 1 94 ? -10.290 0.852 0.039 1.00 97.94 94 VAL A O 1
ATOM 723 N N . ARG A 1 95 ? -11.684 0.028 1.598 1.00 97.19 95 ARG A N 1
ATOM 724 C CA . ARG A 1 95 ? -12.875 0.799 1.174 1.00 97.19 95 ARG A CA 1
ATOM 725 C C . ARG A 1 95 ? -13.579 1.550 2.292 1.00 97.19 95 ARG A C 1
ATOM 727 O O . ARG A 1 95 ? -14.334 2.476 2.013 1.00 97.19 95 ARG A O 1
ATOM 734 N N . LEU A 1 96 ? -13.395 1.117 3.532 1.00 97.44 96 LEU A N 1
ATOM 735 C CA . LEU A 1 96 ? -14.105 1.651 4.685 1.00 97.44 96 LEU A CA 1
ATOM 736 C C . LEU A 1 96 ? -13.210 1.523 5.909 1.00 97.44 96 LEU A C 1
ATOM 738 O O . LEU A 1 96 ? -12.746 0.423 6.201 1.00 97.44 96 LEU A O 1
ATOM 742 N N . VAL A 1 97 ? -13.030 2.613 6.644 1.00 98.06 97 VAL A N 1
ATOM 743 C CA . VAL A 1 97 ? -12.703 2.547 8.071 1.00 98.06 97 VAL A CA 1
ATOM 744 C C . VAL A 1 97 ? -14.031 2.416 8.801 1.00 98.06 97 VAL A C 1
ATOM 746 O O . VAL A 1 97 ? -14.906 3.259 8.619 1.00 98.06 97 VAL A O 1
ATOM 749 N N . TRP A 1 98 ? -14.226 1.333 9.550 1.00 97.44 98 TRP A N 1
ATOM 750 C CA . TRP A 1 98 ? -15.500 1.038 10.220 1.00 97.44 98 TRP A CA 1
ATOM 751 C C . TRP A 1 98 ? -15.424 1.182 11.746 1.00 97.44 98 TRP A C 1
ATOM 753 O O . TRP A 1 98 ? -16.462 1.239 12.401 1.00 97.44 98 TRP A O 1
ATOM 763 N N . TRP A 1 99 ? -14.217 1.262 12.308 1.00 97.31 99 TRP A N 1
ATOM 764 C CA . TRP A 1 99 ? -13.982 1.539 13.722 1.00 97.31 99 TRP A CA 1
ATOM 765 C C . TRP A 1 99 ? -12.645 2.290 13.895 1.00 97.31 99 TRP A C 1
ATOM 767 O O . TRP A 1 99 ? -11.727 2.029 13.115 1.00 97.31 99 TRP A O 1
ATOM 777 N N . PRO A 1 100 ? -12.509 3.207 14.873 1.00 97.31 100 PRO A N 1
ATOM 778 C CA . PRO A 1 100 ? -13.521 3.613 15.857 1.00 97.31 100 PRO A CA 1
ATOM 779 C C . PRO A 1 100 ? -14.677 4.441 15.257 1.00 97.31 100 PRO A C 1
ATOM 781 O O . PRO A 1 100 ? -14.521 4.979 14.156 1.00 97.31 100 PRO A O 1
ATOM 784 N N . PRO A 1 101 ? -15.857 4.514 15.914 1.00 95.81 101 PRO A N 1
ATOM 785 C CA . PRO A 1 101 ? -17.075 5.101 15.342 1.00 95.81 101 PRO A CA 1
ATOM 786 C C . PRO A 1 101 ? -16.905 6.550 14.876 1.00 95.81 101 PRO A C 1
ATOM 788 O O . PRO A 1 101 ? -17.428 6.937 13.835 1.00 95.81 101 PRO A O 1
ATOM 791 N N . GLU A 1 102 ? -16.123 7.339 15.609 1.00 96.62 102 GLU A N 1
ATOM 792 C CA . GLU A 1 102 ? -15.802 8.734 15.301 1.00 96.62 102 GLU A CA 1
ATOM 793 C C . GLU A 1 102 ? -14.935 8.907 14.043 1.00 96.62 102 GLU A C 1
ATOM 795 O O . GLU A 1 102 ? -14.830 10.011 13.513 1.00 96.62 102 GLU A O 1
ATOM 800 N N . ARG A 1 103 ? -14.334 7.822 13.541 1.00 95.44 103 ARG A N 1
ATOM 801 C CA . ARG A 1 103 ? -13.479 7.805 12.347 1.00 95.44 103 ARG A CA 1
ATOM 802 C C . ARG A 1 103 ? -14.106 7.085 11.157 1.00 95.44 103 ARG A C 1
ATOM 804 O O . ARG A 1 103 ? -13.435 6.953 10.129 1.00 95.44 103 ARG A O 1
ATOM 811 N N . VAL A 1 104 ? -15.357 6.630 11.270 1.00 97.19 104 VAL A N 1
ATOM 812 C CA . VAL A 1 104 ? -16.031 5.877 10.206 1.00 97.19 104 VAL A CA 1
ATOM 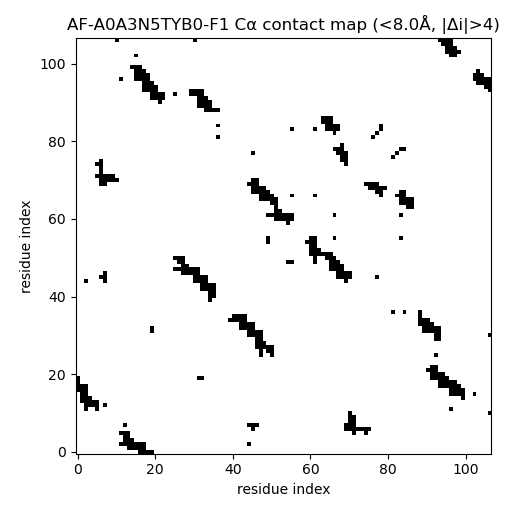813 C C . VAL A 1 104 ? -16.105 6.708 8.931 1.00 97.19 104 VAL A C 1
ATOM 815 O O . VAL A 1 104 ? -16.717 7.775 8.904 1.00 97.19 104 VAL A O 1
ATOM 818 N N . ARG A 1 105 ? -15.482 6.213 7.860 1.00 96.75 105 ARG A N 1
ATOM 819 C CA . ARG A 1 105 ? -15.428 6.905 6.567 1.00 96.75 105 ARG A CA 1
ATOM 820 C C . ARG A 1 105 ? -15.121 5.951 5.427 1.00 96.75 105 ARG A C 1
ATOM 822 O O . ARG A 1 105 ? -14.391 4.974 5.600 1.00 96.75 105 ARG A O 1
ATOM 829 N N . LEU A 1 106 ? -15.642 6.275 4.249 1.00 95.12 106 LEU A N 1
ATOM 830 C CA . LEU A 1 106 ? -15.181 5.650 3.015 1.00 95.12 106 LEU A CA 1
ATOM 831 C C . LEU A 1 106 ? -13.763 6.124 2.692 1.00 95.12 106 LEU A C 1
ATOM 833 O O . LEU A 1 106 ? -13.404 7.267 2.983 1.00 95.12 106 LEU A O 1
ATOM 837 N N . VAL A 1 107 ? -12.992 5.214 2.104 1.00 90.56 107 VAL A N 1
ATOM 838 C CA . VAL A 1 107 ? -11.607 5.413 1.662 1.00 90.56 107 VAL A CA 1
ATOM 839 C C . VAL A 1 107 ? -11.550 5.356 0.144 1.00 90.56 107 VAL A C 1
ATOM 841 O O . VAL A 1 107 ? -12.237 4.473 -0.431 1.00 90.56 107 VAL A O 1
#

Mean predicted aligned error: 2.69 Å

Secondary structure (DSSP, 8-state):
-B--SGGGTTTS-TT-EEEEE--SS--TT-EEEEE-TTSTT-EEEEEEEEETTSBPTTSPBPSSEEEEE-SSGGG--SHHHH--EEGGGEEEEEEEEEESGGG-EE-

Nearest PDB structures (foldseek):
  3s04-assembly3_A  TM=8.870E-01  e=2.411E-05  Escherichia coli K-12
  1kn9-assembly2_B  TM=8.551E-01  e=4.846E-05  Escherichia coli K-12
  4n31-assembly1_B  TM=8.532E-01  e=7.282E-05  Streptococcus pyogenes
  1b12-assembly2_B  TM=8.911E-01  e=1.847E-04  Escherichia coli BL21(DE3)
  1kn9-assembly4_D  TM=7.945E-01  e=1.058E-03  Escherichia coli K-12